Protein AF-A0A4V1K2K0-F1 (afdb_monomer)

Sequence (57 aa):
MDTAKTIKELREGTGMSRKEFSEHTGIPVLTLEDWEAARRTPRNIYQDRRENTMQIL

Nearest PDB structures (foldseek):
  2xcj-assembly1_B  TM=9.826E-01  e=1.021E-01  Peduovirus P2
  6rnz-assembly2_B  TM=8.879E-01  e=8.370E-02  Deinococcus deserti
  3zkc-assembly1_A  TM=8.837E-01  e=2.112E-01  Bacillus subtilis subsp. subtilis str. 168
  3zkc-assembly1_B  TM=8.904E-01  e=2.411E-01  Bacillus subtilis subsp. subtilis str. 168
  1b0n-assembly1_A  TM=8.686E-01  e=2.256E-01  Bacillus subtilis

Foldseek 3Di:
DQQLVVLVCVCVVVVDDLVVVCVVLVPDSVNNVCSNVVVDPDDPPVVPVVVVVVPVD

InterP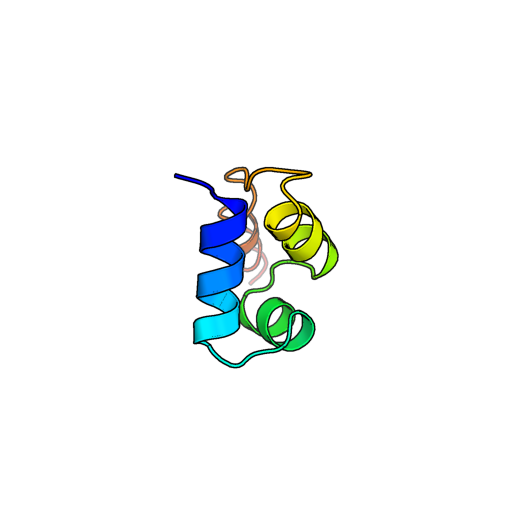ro domains:
  IPR001387 Cro/C1-type, helix-turn-helix domain [PF01381] (7-43)
  IPR001387 Cro/C1-type, helix-turn-helix domain [PS50943] (7-42)
  IPR001387 Cro/C1-type, helix-turn-helix domain [cd00093] (4-43)
  IPR010982 Lambda repressor-like, DNA-binding domain superfamily [G3DSA:1.10.260.40] (6-57)
  IPR010982 Lambda repressor-like, DNA-binding domain superfamily [SSF47413] (5-44)

pLDDT: mean 80.08, std 19.86, range [36.78, 96.62]

Structure (mmCIF, N/CA/C/O backbone):
data_AF-A0A4V1K2K0-F1
#
_entry.id   AF-A0A4V1K2K0-F1
#
loop_
_a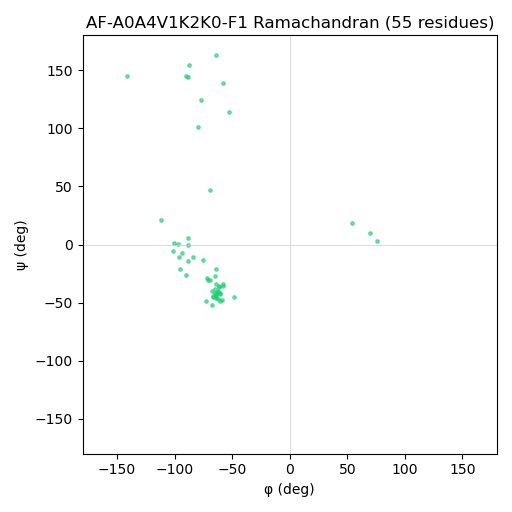tom_site.group_PDB
_atom_site.id
_atom_site.type_symbol
_atom_site.label_atom_id
_atom_site.label_alt_id
_atom_site.label_comp_id
_atom_site.label_asym_id
_atom_site.label_entity_id
_atom_site.label_seq_id
_atom_site.pdbx_PDB_ins_code
_atom_site.Cartn_x
_atom_site.Cartn_y
_atom_site.Cartn_z
_atom_site.occupancy
_atom_site.B_iso_or_equiv
_atom_site.auth_seq_id
_atom_site.auth_comp_id
_atom_site.auth_asym_id
_atom_site.auth_atom_id
_atom_site.pdbx_PDB_model_n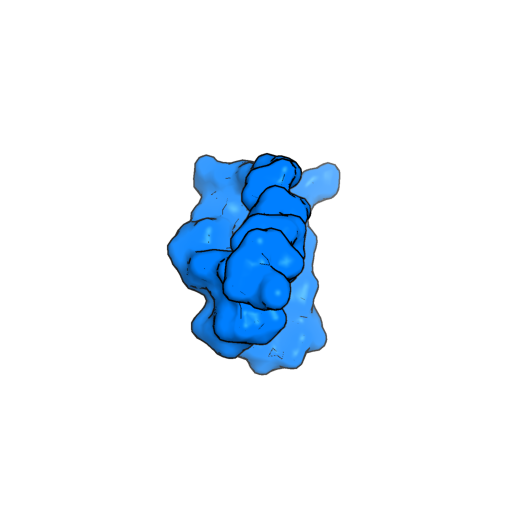um
ATOM 1 N N . MET A 1 1 ? -10.874 -3.555 -15.913 1.00 61.44 1 MET A N 1
ATOM 2 C CA . MET A 1 1 ? -10.965 -3.136 -14.498 1.00 61.44 1 MET A CA 1
ATOM 3 C C . MET A 1 1 ? -9.54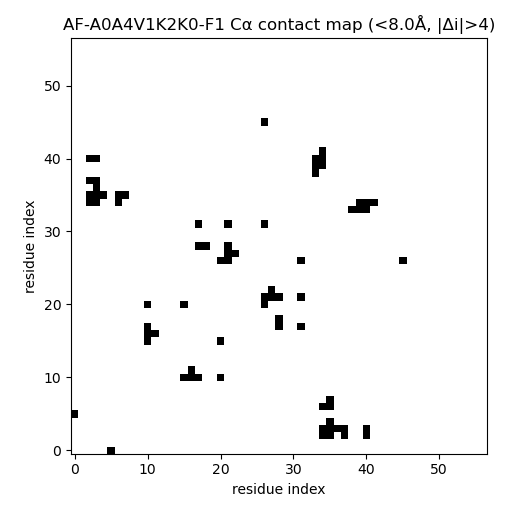4 -2.903 -14.021 1.00 61.44 1 MET A C 1
ATOM 5 O O . MET A 1 1 ? -8.704 -3.748 -14.303 1.00 61.44 1 MET A O 1
ATOM 9 N N . ASP A 1 2 ? -9.250 -1.755 -13.417 1.00 86.75 2 ASP A N 1
ATOM 10 C CA . ASP A 1 2 ? -7.902 -1.444 -12.928 1.00 86.75 2 ASP A CA 1
ATOM 11 C C . ASP A 1 2 ? -7.679 -2.148 -11.580 1.00 86.75 2 ASP A C 1
ATOM 13 O O . ASP A 1 2 ? -8.193 -1.717 -10.548 1.00 86.75 2 ASP A O 1
ATOM 17 N N . THR A 1 3 ? -6.960 -3.273 -11.606 1.00 86.25 3 THR A N 1
ATOM 18 C CA . THR A 1 3 ? -6.695 -4.105 -10.424 1.00 86.25 3 THR A CA 1
ATOM 19 C C . THR A 1 3 ? -5.995 -3.327 -9.311 1.00 86.25 3 THR A C 1
ATOM 21 O O . THR A 1 3 ? -6.301 -3.545 -8.141 1.00 86.25 3 THR A O 1
ATOM 24 N N . ALA A 1 4 ? -5.097 -2.400 -9.657 1.00 91.06 4 ALA A N 1
ATOM 25 C CA . ALA A 1 4 ? -4.381 -1.590 -8.678 1.00 91.06 4 ALA A CA 1
ATOM 26 C C . ALA A 1 4 ? -5.342 -0.654 -7.936 1.00 91.06 4 ALA A C 1
ATOM 28 O O . ALA A 1 4 ? -5.326 -0.586 -6.703 1.00 91.06 4 ALA A O 1
ATOM 29 N N . LYS A 1 5 ? -6.244 -0.008 -8.686 1.00 93.62 5 LYS A N 1
ATOM 30 C CA . LYS A 1 5 ? -7.312 0.826 -8.125 1.00 93.62 5 LYS A CA 1
ATOM 31 C C . LYS A 1 5 ? -8.220 0.022 -7.193 1.00 93.62 5 LYS A C 1
ATOM 33 O O . LYS A 1 5 ? -8.447 0.448 -6.066 1.00 93.62 5 LYS A O 1
ATOM 38 N N . THR A 1 6 ? -8.670 -1.158 -7.619 1.00 93.12 6 THR A N 1
ATOM 39 C CA . THR A 1 6 ? -9.542 -2.014 -6.798 1.00 93.12 6 THR A CA 1
ATOM 40 C C . THR A 1 6 ? -8.876 -2.439 -5.488 1.00 93.12 6 THR A C 1
ATOM 42 O O . THR A 1 6 ? -9.513 -2.396 -4.440 1.00 93.12 6 THR A O 1
ATOM 45 N N . ILE A 1 7 ? -7.595 -2.817 -5.511 1.00 91.25 7 ILE A N 1
ATOM 46 C CA . ILE A 1 7 ? -6.863 -3.217 -4.295 1.00 91.25 7 ILE A CA 1
ATOM 47 C C . ILE A 1 7 ? -6.734 -2.045 -3.323 1.00 91.25 7 ILE A C 1
ATOM 49 O O . ILE A 1 7 ? -6.958 -2.209 -2.123 1.00 91.25 7 ILE A O 1
ATOM 53 N N . LYS A 1 8 ? -6.415 -0.858 -3.846 1.00 93.44 8 LYS A N 1
ATOM 54 C CA . LYS A 1 8 ? -6.304 0.352 -3.037 1.00 93.44 8 LYS A CA 1
ATOM 55 C C . LYS A 1 8 ? -7.641 0.717 -2.388 1.00 93.44 8 LYS A C 1
ATOM 57 O O . LYS A 1 8 ? -7.674 0.956 -1.185 1.00 93.44 8 LYS A O 1
ATOM 62 N N . GLU A 1 9 ? -8.728 0.706 -3.158 1.00 95.25 9 GLU A N 1
ATOM 63 C CA . GLU A 1 9 ? -10.082 0.988 -2.663 1.00 95.25 9 GLU A CA 1
ATOM 64 C C . GLU A 1 9 ? -10.532 -0.031 -1.609 1.00 95.25 9 GLU A C 1
ATOM 66 O O . GLU A 1 9 ? -11.110 0.357 -0.597 1.00 95.25 9 GLU A O 1
ATOM 71 N N . LEU A 1 10 ? -10.218 -1.318 -1.795 1.00 93.38 10 LEU A N 1
ATOM 72 C CA . LEU A 1 10 ? -10.506 -2.360 -0.807 1.00 93.38 10 LEU A CA 1
ATOM 73 C C . LEU A 1 10 ? -9.797 -2.093 0.521 1.00 93.38 10 LEU A C 1
ATOM 75 O O . LEU A 1 10 ? -10.446 -2.139 1.562 1.00 93.38 10 LEU A O 1
ATOM 79 N N . ARG A 1 11 ? -8.491 -1.788 0.498 1.00 94.56 11 ARG A N 1
ATOM 80 C CA . ARG A 1 11 ? -7.746 -1.463 1.723 1.00 94.56 11 ARG A CA 1
ATOM 81 C C . ARG A 1 11 ? -8.269 -0.183 2.371 1.00 94.56 11 ARG A C 1
ATOM 83 O O . ARG A 1 11 ? -8.450 -0.137 3.580 1.00 94.56 11 ARG A O 1
ATOM 90 N N . GLU A 1 12 ? -8.482 0.872 1.594 1.00 95.56 12 GLU A N 1
ATOM 91 C CA . GLU A 1 12 ? -8.969 2.146 2.136 1.00 95.56 12 GLU A CA 1
ATOM 92 C C . GLU A 1 12 ? -10.377 2.001 2.724 1.00 95.56 12 GLU A C 1
ATOM 94 O O . GLU A 1 12 ? -10.660 2.584 3.770 1.00 95.56 12 GLU A O 1
ATOM 99 N N . GLY A 1 13 ? -11.210 1.138 2.137 1.00 96.62 13 GLY A N 1
ATOM 100 C CA . GLY A 1 13 ? -12.522 0.773 2.662 1.00 96.62 13 GLY A CA 1
ATOM 101 C C . GLY A 1 13 ?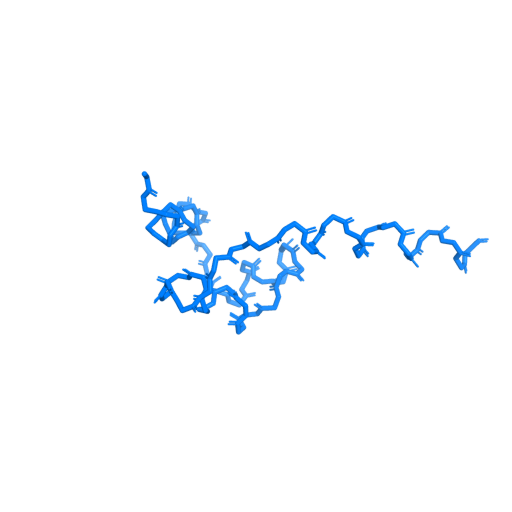 -12.490 0.040 4.007 1.00 96.62 13 GLY A C 1
ATOM 102 O O . GLY A 1 13 ? -13.486 0.083 4.725 1.00 96.62 13 GLY A O 1
ATOM 103 N N . THR A 1 14 ? -11.370 -0.585 4.396 1.00 93.62 14 THR A N 1
ATOM 104 C CA . THR A 1 14 ? -11.227 -1.168 5.744 1.00 93.62 14 THR A CA 1
ATOM 105 C C . THR A 1 14 ? -10.791 -0.152 6.800 1.00 93.62 14 THR A C 1
ATOM 107 O O . THR A 1 14 ? -10.793 -0.477 7.986 1.00 93.62 14 THR A O 1
ATOM 110 N N . GLY A 1 15 ? -10.386 1.059 6.400 1.00 96.56 15 GLY A N 1
ATOM 111 C CA . GLY A 1 15 ? -9.804 2.056 7.302 1.00 96.56 15 GLY A CA 1
ATOM 112 C C . GLY A 1 15 ? -8.405 1.695 7.820 1.00 96.56 15 GLY A C 1
ATOM 113 O O . GLY A 1 15 ? -7.901 2.371 8.712 1.00 96.56 15 GLY A O 1
ATOM 114 N N . MET A 1 16 ? -7.768 0.652 7.273 1.00 94.56 16 MET A N 1
ATOM 115 C CA . MET A 1 16 ? -6.447 0.189 7.703 1.00 94.56 16 MET A CA 1
ATOM 116 C C . MET A 1 16 ? -5.313 0.866 6.922 1.00 94.56 16 MET A C 1
ATOM 118 O O . MET A 1 16 ? -5.372 1.079 5.700 1.00 94.56 16 MET A O 1
ATOM 122 N N . SER A 1 17 ? -4.205 1.116 7.614 1.00 96.25 17 SER A N 1
ATOM 123 C CA . SER A 1 17 ? -2.918 1.382 6.973 1.00 96.25 17 SER A CA 1
ATOM 124 C C . SER A 1 17 ? -2.432 0.155 6.185 1.00 96.25 17 SER A C 1
ATOM 126 O O . SER A 1 17 ? -2.870 -0.974 6.405 1.00 96.25 17 SER A O 1
ATOM 128 N N . ARG A 1 18 ? -1.472 0.342 5.268 1.00 94.50 18 ARG A N 1
ATOM 129 C CA . ARG A 1 18 ? -0.853 -0.786 4.537 1.00 94.50 18 ARG A CA 1
ATOM 130 C C . ARG A 1 18 ? -0.208 -1.809 5.464 1.00 94.50 18 ARG A C 1
ATOM 132 O O . ARG A 1 18 ? -0.224 -2.994 5.152 1.00 94.50 18 ARG A O 1
ATOM 139 N N . LYS A 1 19 ? 0.352 -1.350 6.586 1.00 95.31 19 LYS A N 1
ATOM 140 C CA . LYS A 1 19 ? 0.980 -2.213 7.585 1.00 95.31 19 LYS A CA 1
ATOM 141 C C . LYS A 1 19 ? -0.063 -3.094 8.270 1.00 95.31 19 LYS A C 1
ATOM 143 O O . LYS A 1 19 ? 0.078 -4.308 8.242 1.00 95.31 19 LYS A O 1
ATOM 148 N N . GLU A 1 20 ? -1.135 -2.498 8.784 1.00 94.56 20 GLU A N 1
ATOM 149 C CA . GLU A 1 20 ? -2.229 -3.241 9.429 1.00 94.56 20 GLU A CA 1
ATOM 150 C C . GLU A 1 20 ? -2.910 -4.197 8.446 1.00 94.56 20 GLU A C 1
ATOM 152 O O . GLU A 1 20 ? -3.180 -5.345 8.779 1.00 94.56 20 GLU A O 1
ATOM 157 N N . PHE A 1 21 ? -3.122 -3.763 7.201 1.00 93.38 21 PHE A N 1
ATOM 158 C CA . PHE A 1 21 ? -3.685 -4.619 6.160 1.00 93.38 21 PHE A CA 1
ATOM 159 C C . PHE A 1 21 ? -2.755 -5.789 5.808 1.00 93.38 21 PHE A C 1
ATOM 161 O O . PHE A 1 21 ? -3.214 -6.909 5.591 1.00 93.38 21 PHE A O 1
ATOM 168 N N . SER A 1 22 ? -1.442 -5.554 5.776 1.00 91.62 22 SER A N 1
ATOM 169 C CA . SER A 1 22 ? -0.428 -6.592 5.573 1.00 91.62 22 SER A CA 1
ATOM 170 C C . SER A 1 22 ? -0.419 -7.611 6.712 1.00 91.62 22 SER A C 1
ATOM 172 O O . SER A 1 22 ? -0.436 -8.81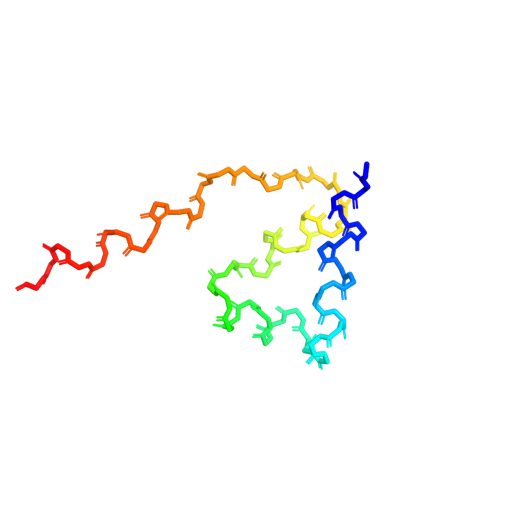1 6.449 1.00 91.62 22 SER A O 1
ATOM 174 N N . GLU A 1 23 ? -0.466 -7.152 7.962 1.00 93.12 23 GLU A N 1
ATOM 175 C CA . GLU A 1 23 ? -0.554 -8.014 9.146 1.00 93.12 23 GLU A CA 1
ATOM 176 C C . GLU A 1 23 ? -1.866 -8.814 9.161 1.00 93.12 23 GLU A C 1
ATOM 178 O O . GLU A 1 23 ? -1.854 -10.018 9.409 1.00 93.12 23 GLU A O 1
ATOM 183 N N . HIS A 1 24 ? -2.985 -8.174 8.812 1.00 92.06 24 HIS A N 1
ATOM 184 C CA . HIS A 1 24 ? -4.305 -8.799 8.765 1.00 92.06 24 HIS A CA 1
ATOM 185 C C . HIS A 1 24 ? -4.430 -9.862 7.660 1.00 92.06 24 HIS A C 1
ATOM 187 O O . HIS A 1 24 ? -5.046 -10.908 7.861 1.00 92.06 24 HIS A O 1
ATOM 193 N N . THR A 1 25 ? -3.855 -9.610 6.479 1.00 88.44 25 THR A N 1
ATOM 194 C CA . THR A 1 25 ? -3.985 -10.501 5.309 1.00 88.44 25 THR A CA 1
ATOM 195 C C . THR A 1 25 ? -2.835 -11.496 5.154 1.00 88.44 25 THR A C 1
ATOM 197 O O . THR A 1 25 ? -2.987 -12.506 4.465 1.00 88.44 25 THR A O 1
ATOM 200 N N . GLY A 1 26 ? -1.678 -11.221 5.759 1.00 89.62 26 GLY A N 1
ATOM 201 C CA . GLY A 1 26 ? -0.425 -11.948 5.540 1.00 89.62 26 GLY A CA 1
ATOM 202 C C . GLY A 1 26 ? 0.279 -11.613 4.216 1.00 89.62 26 GLY A C 1
ATOM 203 O O . GLY A 1 26 ? 1.316 -12.205 3.905 1.00 89.62 26 GLY A O 1
ATOM 204 N N . ILE A 1 27 ? -0.253 -10.674 3.423 1.00 89.94 27 ILE A N 1
ATOM 205 C CA . ILE A 1 27 ? 0.402 -10.176 2.206 1.00 89.94 27 ILE A CA 1
ATOM 206 C C . ILE A 1 27 ? 1.512 -9.215 2.631 1.00 89.94 27 ILE A C 1
ATOM 208 O O . ILE A 1 27 ? 1.206 -8.239 3.310 1.00 89.94 27 ILE A O 1
ATOM 212 N N . PRO A 1 28 ? 2.782 -9.406 2.234 1.00 94.44 28 PRO A N 1
ATOM 213 C CA . PRO A 1 28 ? 3.845 -8.471 2.596 1.00 94.44 28 PRO A CA 1
ATOM 214 C C . PRO A 1 28 ? 3.551 -7.044 2.111 1.00 94.44 28 PRO A C 1
ATOM 216 O O . PRO A 1 28 ? 3.142 -6.864 0.963 1.00 94.44 28 PRO A O 1
ATOM 219 N N . VAL A 1 29 ? 3.837 -6.030 2.938 1.00 94.69 29 VAL A N 1
ATOM 220 C CA . VAL A 1 29 ? 3.630 -4.603 2.603 1.00 94.69 29 VAL A CA 1
ATOM 221 C C . VAL A 1 29 ? 4.194 -4.250 1.225 1.00 94.69 29 VAL A C 1
ATOM 223 O O . VAL A 1 29 ? 3.499 -3.654 0.413 1.00 94.69 29 VAL A O 1
ATOM 226 N N . LEU A 1 30 ? 5.412 -4.701 0.913 1.00 94.00 30 LEU A N 1
ATOM 227 C CA . LEU A 1 30 ? 6.051 -4.444 -0.382 1.00 94.00 30 LEU A CA 1
ATOM 228 C C . LEU A 1 30 ? 5.264 -5.030 -1.569 1.00 94.00 30 LEU A C 1
ATOM 230 O O . LEU A 1 30 ? 5.202 -4.429 -2.636 1.00 94.00 30 LEU A O 1
ATOM 234 N N . THR A 1 31 ? 4.642 -6.200 -1.388 1.00 92.38 31 THR A N 1
ATOM 235 C CA . THR A 1 31 ? 3.775 -6.795 -2.419 1.00 92.38 31 THR A CA 1
ATOM 236 C C . THR A 1 31 ? 2.531 -5.938 -2.624 1.00 92.38 31 THR A C 1
ATOM 238 O O . THR A 1 31 ? 2.165 -5.650 -3.759 1.00 92.38 31 THR A O 1
ATOM 241 N N . LEU A 1 32 ? 1.903 -5.510 -1.528 1.00 92.12 32 LEU A N 1
ATOM 242 C CA . LEU A 1 32 ? 0.727 -4.649 -1.565 1.00 92.12 32 LEU A CA 1
ATOM 243 C C . LEU A 1 32 ? 1.033 -3.311 -2.256 1.00 92.12 32 LEU A C 1
ATOM 245 O O . LEU A 1 32 ? 0.256 -2.858 -3.089 1.00 92.12 32 LEU A O 1
ATOM 249 N N . GLU A 1 33 ? 2.192 -2.714 -1.977 1.00 93.62 33 GLU A N 1
ATOM 250 C CA . GLU A 1 33 ? 2.658 -1.493 -2.642 1.00 93.62 33 GLU A CA 1
ATOM 251 C C . GLU A 1 33 ? 2.933 -1.697 -4.134 1.00 93.62 33 GLU A C 1
ATOM 253 O O . GLU A 1 33 ? 2.573 -0.843 -4.943 1.00 93.62 33 GLU A O 1
ATOM 258 N N . ASP A 1 34 ? 3.546 -2.820 -4.520 1.00 94.25 34 ASP A N 1
ATOM 259 C CA . ASP A 1 34 ? 3.750 -3.168 -5.930 1.00 94.25 34 ASP A CA 1
ATOM 260 C C . ASP A 1 34 ? 2.422 -3.328 -6.678 1.00 94.25 34 ASP A C 1
ATOM 262 O O . ASP A 1 34 ? 2.328 -2.947 -7.848 1.00 94.25 34 ASP A O 1
ATOM 266 N N . TRP A 1 35 ? 1.403 -3.871 -6.010 1.00 92.62 35 TRP A N 1
ATOM 267 C CA . TRP A 1 35 ? 0.067 -4.040 -6.571 1.00 92.62 35 TRP A CA 1
ATOM 268 C C . TRP A 1 35 ? -0.689 -2.721 -6.693 1.00 92.62 35 TRP A C 1
ATOM 270 O O . TRP A 1 35 ? -1.205 -2.423 -7.766 1.00 92.62 35 TRP A O 1
ATOM 280 N N . GLU A 1 36 ? -0.717 -1.904 -5.638 1.00 93.19 36 GLU A N 1
ATOM 281 C CA . GLU A 1 36 ? -1.372 -0.587 -5.661 1.00 93.19 36 GLU A CA 1
ATOM 282 C C . GLU A 1 36 ? -0.700 0.393 -6.636 1.00 93.19 36 GLU A C 1
ATOM 284 O O . GLU A 1 36 ? -1.358 1.292 -7.155 1.00 93.19 36 GLU A O 1
ATOM 289 N N . ALA A 1 37 ? 0.597 0.224 -6.904 1.00 93.94 37 ALA A N 1
ATOM 290 C CA . ALA A 1 37 ? 1.334 1.017 -7.886 1.00 93.94 37 ALA A CA 1
ATOM 291 C C . ALA A 1 37 ? 1.285 0.436 -9.311 1.00 93.94 37 ALA A C 1
ATOM 293 O O . ALA A 1 37 ? 2.004 0.925 -10.183 1.00 93.94 37 ALA A O 1
ATOM 294 N N . ALA A 1 38 ? 0.507 -0.629 -9.542 1.00 90.94 38 ALA A N 1
ATOM 295 C CA . ALA A 1 38 ? 0.433 -1.359 -10.811 1.00 90.94 38 ALA A CA 1
ATOM 296 C C . ALA A 1 38 ? 1.796 -1.858 -11.348 1.00 90.94 38 ALA A C 1
ATOM 298 O O . ALA A 1 38 ? 1.916 -2.203 -12.523 1.00 90.94 38 ALA A O 1
ATOM 299 N N . ARG A 1 39 ? 2.830 -1.943 -10.495 1.00 88.88 39 ARG A N 1
ATOM 300 C CA . ARG A 1 39 ? 4.158 -2.473 -10.859 1.00 88.88 39 ARG A CA 1
ATOM 301 C C . ARG A 1 39 ? 4.125 -3.985 -11.042 1.00 88.88 39 ARG A C 1
ATOM 303 O O . ARG A 1 39 ? 4.924 -4.539 -11.796 1.00 88.88 39 ARG A O 1
ATOM 310 N N . ARG A 1 40 ? 3.215 -4.662 -10.335 1.00 83.38 40 ARG A N 1
ATOM 311 C CA . ARG A 1 40 ? 2.932 -6.095 -10.464 1.00 83.38 40 ARG A CA 1
ATOM 312 C C . ARG A 1 40 ? 1.437 -6.330 -10.332 1.00 83.38 40 ARG A C 1
ATOM 314 O O . ARG A 1 40 ? 0.778 -5.694 -9.522 1.00 83.38 40 ARG A O 1
ATOM 321 N N . THR A 1 41 ? 0.910 -7.294 -11.071 1.00 79.06 41 THR A N 1
ATOM 322 C CA . THR A 1 41 ? -0.442 -7.802 -10.835 1.00 79.06 41 THR A CA 1
ATOM 323 C C . THR A 1 41 ? -0.388 -8.938 -9.812 1.00 79.06 41 THR A C 1
ATOM 325 O O . THR A 1 41 ? 0.563 -9.732 -9.848 1.00 79.06 41 THR A O 1
ATOM 328 N N . PRO A 1 42 ? -1.386 -9.071 -8.919 1.00 78.00 42 PRO A N 1
ATOM 329 C CA . PRO A 1 42 ? -1.525 -10.263 -8.098 1.00 78.00 42 PRO A CA 1
ATOM 330 C C . PRO A 1 42 ? -1.521 -11.510 -8.984 1.00 78.00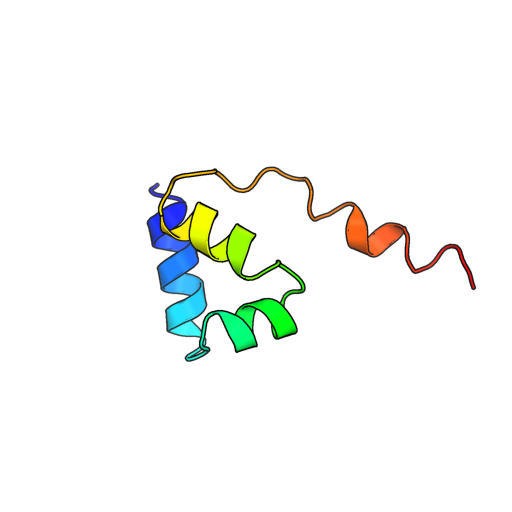 42 PRO A C 1
ATOM 332 O O . PRO A 1 42 ? -2.404 -11.703 -9.816 1.00 78.00 42 PRO A O 1
ATOM 335 N N . ARG A 1 43 ? -0.491 -12.346 -8.842 1.00 73.50 43 ARG A N 1
ATOM 336 C CA . ARG A 1 43 ? -0.500 -13.715 -9.370 1.00 73.50 43 ARG A CA 1
ATOM 337 C C . ARG A 1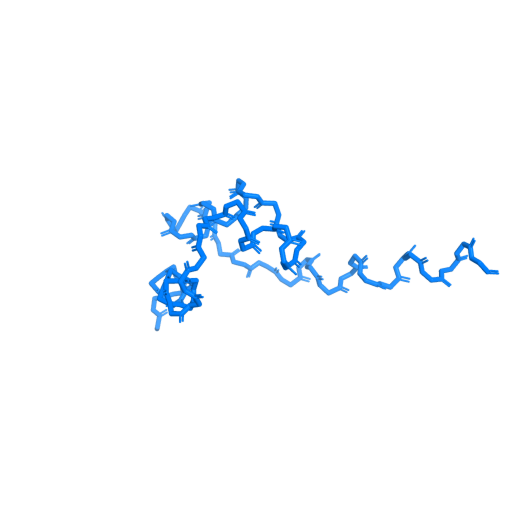 43 ? -1.124 -14.614 -8.308 1.00 73.50 43 ARG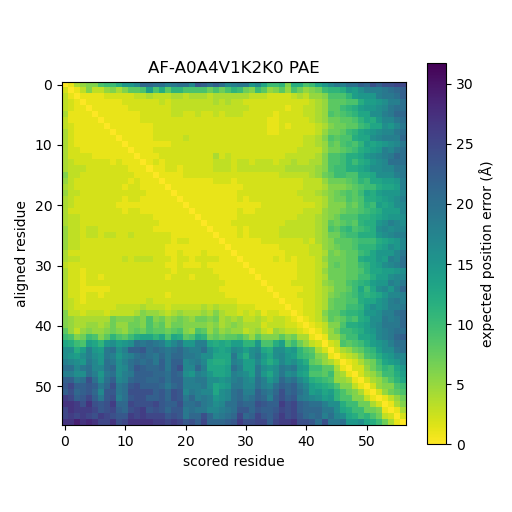 A C 1
ATOM 339 O O . ARG A 1 43 ? -1.035 -14.286 -7.125 1.00 73.50 43 ARG A O 1
ATOM 346 N N . ASN A 1 44 ? -1.714 -15.744 -8.700 1.00 57.94 44 ASN A N 1
ATOM 347 C CA . ASN A 1 44 ? -2.280 -16.734 -7.773 1.00 57.94 44 ASN A CA 1
ATOM 348 C C . ASN A 1 44 ? -1.192 -17.489 -6.962 1.00 57.94 44 ASN A C 1
ATOM 350 O O . ASN A 1 44 ? -1.179 -18.708 -6.904 1.00 57.94 44 ASN A O 1
ATOM 354 N N . ILE A 1 45 ? -0.226 -16.768 -6.386 1.00 52.31 45 ILE A N 1
ATOM 355 C CA . ILE A 1 45 ? 0.890 -17.308 -5.595 1.00 52.31 45 ILE A CA 1
ATOM 356 C C . ILE A 1 45 ? 0.582 -17.325 -4.089 1.00 52.31 45 ILE A C 1
ATOM 358 O O . ILE A 1 45 ? 1.366 -17.853 -3.312 1.00 52.31 45 ILE A O 1
ATOM 362 N N . TYR A 1 46 ? -0.543 -16.737 -3.660 1.00 53.78 46 TYR A N 1
ATOM 363 C CA . TYR A 1 46 ? -0.899 -16.596 -2.240 1.00 53.78 46 TYR A CA 1
ATOM 364 C C . TYR A 1 46 ? -1.936 -17.617 -1.743 1.00 53.78 46 TYR A C 1
ATOM 366 O O . TYR A 1 46 ? -2.170 -17.671 -0.539 1.00 53.78 46 TYR A O 1
ATOM 374 N N . GLN A 1 47 ? -2.514 -18.455 -2.617 1.00 50.41 47 GLN A N 1
ATOM 375 C CA . GLN A 1 47 ? -3.276 -19.634 -2.170 1.00 50.41 47 GLN A CA 1
ATOM 376 C C . GLN A 1 47 ? -2.355 -20.702 -1.545 1.00 50.41 47 GLN A C 1
ATOM 378 O O . GLN A 1 47 ? -2.737 -21.352 -0.581 1.00 50.41 47 GLN A O 1
ATOM 383 N N . ASP A 1 48 ? -1.106 -20.793 -2.006 1.00 48.19 48 ASP A N 1
ATOM 384 C CA . ASP A 1 48 ? -0.150 -21.854 -1.649 1.00 48.19 48 ASP A CA 1
ATOM 385 C C . ASP A 1 48 ? 0.379 -21.758 -0.195 1.00 48.19 48 ASP A C 1
ATOM 387 O O . ASP A 1 48 ? 0.623 -22.747 0.494 1.00 48.19 48 ASP A O 1
ATOM 391 N N . ARG A 1 49 ? 0.484 -20.545 0.367 1.00 50.69 49 ARG A N 1
ATOM 392 C CA . ARG A 1 49 ? 1.096 -20.365 1.700 1.00 50.69 49 ARG A CA 1
ATOM 393 C C . ARG A 1 49 ? 0.214 -20.788 2.881 1.00 50.69 49 ARG A C 1
ATOM 395 O O . ARG A 1 49 ? 0.739 -20.885 3.986 1.00 50.69 49 ARG A O 1
ATOM 402 N N . ARG A 1 50 ? -1.093 -21.016 2.678 1.00 47.25 50 ARG A N 1
ATOM 403 C CA . ARG A 1 50 ? -1.999 -21.515 3.734 1.00 47.25 50 ARG A CA 1
ATOM 404 C C . ARG A 1 50 ? -2.053 -23.043 3.823 1.00 47.25 50 ARG A C 1
ATOM 406 O O . ARG A 1 50 ? -2.513 -23.545 4.843 1.00 47.25 50 ARG A O 1
ATOM 413 N N . GLU A 1 51 ? -1.552 -23.775 2.829 1.00 46.81 51 GLU A N 1
ATOM 414 C CA . GLU A 1 51 ? -1.564 -25.248 2.850 1.00 46.81 51 GLU A CA 1
ATOM 415 C C . GLU A 1 51 ? -0.305 -25.842 3.504 1.00 46.81 51 GLU A C 1
ATOM 417 O O . GLU A 1 51 ? -0.366 -26.905 4.116 1.00 46.81 51 GLU A O 1
ATOM 422 N N . ASN A 1 52 ? 0.823 -25.124 3.490 1.00 44.00 52 ASN A N 1
ATOM 423 C CA . ASN A 1 52 ? 2.102 -25.661 3.975 1.00 44.00 52 ASN A CA 1
ATOM 424 C C . ASN A 1 52 ? 2.366 -25.469 5.487 1.00 44.00 52 ASN A C 1
ATOM 426 O O . ASN A 1 52 ? 3.404 -25.876 5.996 1.00 44.00 52 ASN A O 1
ATOM 430 N N . THR A 1 53 ? 1.456 -24.836 6.237 1.00 42.59 53 THR A N 1
ATOM 431 C CA . THR A 1 53 ? 1.604 -24.679 7.705 1.00 42.59 53 THR A CA 1
ATOM 432 C C . THR A 1 53 ? 0.848 -25.743 8.507 1.00 42.59 53 THR A C 1
ATOM 434 O O . THR A 1 53 ? 1.072 -25.862 9.706 1.00 42.59 53 THR A O 1
ATOM 437 N N . MET A 1 54 ? -0.009 -26.539 7.858 1.00 36.78 54 MET A N 1
ATOM 438 C CA . MET A 1 54 ? -0.791 -27.613 8.493 1.00 36.78 54 MET A CA 1
ATOM 439 C C . MET A 1 54 ? -0.201 -29.019 8.277 1.00 36.78 54 MET A C 1
ATOM 441 O O . MET A 1 54 ? -0.783 -29.984 8.750 1.00 36.78 54 MET A O 1
ATOM 445 N N . GLN A 1 55 ? 0.936 -29.160 7.581 1.00 43.41 55 GLN A N 1
ATOM 446 C CA . GLN A 1 55 ? 1.612 -30.459 7.390 1.00 43.41 55 GLN A CA 1
ATOM 447 C C . GLN A 1 55 ? 2.772 -30.727 8.371 1.00 43.41 55 GLN A C 1
ATOM 449 O O . GLN A 1 55 ? 3.413 -31.769 8.278 1.00 43.41 55 GLN A O 1
ATOM 454 N N . ILE A 1 56 ? 3.065 -29.809 9.302 1.00 45.94 56 ILE A N 1
ATOM 455 C CA . ILE A 1 56 ? 4.134 -29.973 10.316 1.00 45.94 56 ILE A CA 1
ATOM 456 C C . ILE A 1 56 ? 3.541 -30.119 11.739 1.00 45.94 56 ILE A C 1
ATOM 458 O O . ILE A 1 56 ? 4.218 -29.889 12.736 1.00 45.94 56 ILE A O 1
ATOM 462 N N . LEU A 1 57 ? 2.270 -30.517 11.849 1.00 39.69 57 LEU A N 1
ATOM 463 C CA . LEU A 1 57 ? 1.630 -30.966 13.093 1.00 39.69 57 LEU A CA 1
ATOM 464 C C . LEU A 1 57 ? 0.994 -32.335 12.855 1.00 39.69 57 LEU A C 1
ATOM 466 O O . LEU A 1 57 ? 1.030 -33.151 13.800 1.00 39.69 57 LEU A O 1
#

Mean predicted aligned error: 7.86 Å

Secondary structure (DSSP, 8-state):
--HHHHHHHHHHHTT--HHHHHHHH---HHHHHHHHTTSS---TTSSGGGTTTSS--

Radius of gyration: 12.7 Å; Cα contacts (8 Å, |Δi|>4): 37; chains: 1; bounding box: 19×33×28 Å

Solvent-accessible surface area (backbone atoms only — not comparable to full-atom values): 3562 Å² total; per-residue (Å²): 131,64,64,22,60,52,53,45,51,54,43,56,73,68,72,47,52,65,62,56,46,18,70,74,70,69,50,54,50,70,57,54,51,32,25,50,65,61,75,38,76,91,65,92,69,72,71,60,71,73,62,72,72,70,76,82,117

Organism: NCBI:txid2487273